Protein AF-C6PUX2-F1 (afdb_monomer_lite)

Secondary structure (DSSP, 8-state):
-HHHHHHHHHTTPPPSS--S---HHHHHHHHHHTT------------

Sequence (47 aa):
MTAKRARQLIEGAEPMVRITSTKPVTIAINEISQGAITYTTVKEGIK

pLDDT: mean 80.14, std 12.66, range [52.19, 91.69]

Structure (mmCIF, N/CA/C/O backbone):
data_AF-C6PUX2-F1
#
_entry.id   AF-C6PUX2-F1
#
loop_
_atom_site.group_PDB
_atom_site.id
_atom_site.type_symbol
_atom_site.label_atom_id
_atom_site.label_alt_id
_atom_site.label_comp_id
_atom_site.label_asym_id
_atom_site.label_entity_id
_atom_site.label_seq_id
_atom_site.pdbx_PDB_ins_code
_atom_site.Cartn_x
_atom_site.Cartn_y
_atom_site.Cartn_z
_atom_site.occupancy
_atom_site.B_iso_or_equiv
_atom_site.auth_seq_id
_atom_site.auth_comp_id
_atom_site.auth_asym_id
_atom_site.auth_atom_id
_atom_site.pdbx_PDB_model_num
ATOM 1 N N . MET A 1 1 ? 2.009 2.925 6.991 1.00 75.81 1 MET A N 1
ATOM 2 C CA . MET A 1 1 ? 1.066 1.973 6.362 1.00 75.81 1 MET A CA 1
ATOM 3 C C . MET A 1 1 ? 1.769 1.115 5.311 1.00 75.81 1 MET A C 1
ATOM 5 O O . MET A 1 1 ? 1.966 -0.067 5.560 1.00 75.81 1 MET A O 1
ATOM 9 N N . THR A 1 2 ? 2.278 1.709 4.227 1.00 85.62 2 THR A N 1
ATOM 10 C CA . THR A 1 2 ? 2.962 1.002 3.124 1.00 85.62 2 THR A CA 1
ATOM 11 C C . THR A 1 2 ? 4.160 0.159 3.560 1.00 85.62 2 THR A C 1
ATOM 13 O O . THR A 1 2 ? 4.233 -1.011 3.217 1.00 85.62 2 THR A O 1
ATOM 16 N N . ALA A 1 3 ? 5.072 0.702 4.376 1.00 87.44 3 ALA A N 1
ATOM 17 C CA . ALA A 1 3 ? 6.258 -0.038 4.824 1.00 87.44 3 ALA A CA 1
ATOM 18 C C . ALA A 1 3 ? 5.922 -1.271 5.684 1.00 87.44 3 ALA A C 1
ATOM 20 O O . ALA A 1 3 ? 6.596 -2.291 5.587 1.00 87.44 3 ALA A O 1
ATOM 21 N N . LYS A 1 4 ? 4.866 -1.190 6.508 1.00 86.81 4 LYS A N 1
ATOM 22 C CA . LYS A 1 4 ? 4.381 -2.323 7.313 1.00 86.81 4 LYS A CA 1
ATOM 23 C C . LYS A 1 4 ? 3.828 -3.418 6.403 1.00 86.81 4 LYS A C 1
ATOM 25 O O . LYS A 1 4 ? 4.171 -4.578 6.580 1.00 86.81 4 LYS A O 1
ATOM 30 N N . ARG A 1 5 ? 3.035 -3.040 5.397 1.00 88.94 5 ARG A N 1
ATOM 31 C CA . ARG A 1 5 ? 2.493 -3.992 4.425 1.00 88.94 5 ARG A CA 1
ATOM 32 C C . ARG A 1 5 ? 3.577 -4.614 3.544 1.00 88.94 5 ARG A C 1
ATOM 34 O O . ARG A 1 5 ? 3.574 -5.818 3.346 1.00 88.94 5 ARG A O 1
ATOM 41 N N . ALA A 1 6 ? 4.541 -3.822 3.083 1.00 90.56 6 ALA A N 1
ATOM 42 C CA . ALA A 1 6 ? 5.665 -4.331 2.305 1.00 90.56 6 ALA A CA 1
ATOM 43 C C . ALA A 1 6 ? 6.450 -5.408 3.071 1.00 90.56 6 ALA A C 1
ATOM 45 O O . ALA A 1 6 ? 6.829 -6.408 2.476 1.00 90.56 6 ALA A O 1
ATOM 46 N N . ARG A 1 7 ? 6.641 -5.244 4.390 1.00 91.50 7 ARG A N 1
ATOM 47 C CA . ARG A 1 7 ? 7.249 -6.285 5.236 1.00 91.50 7 ARG A CA 1
ATOM 48 C C . ARG A 1 7 ? 6.404 -7.551 5.317 1.00 91.50 7 ARG A C 1
ATOM 50 O O . ARG A 1 7 ? 6.960 -8.619 5.147 1.00 91.50 7 ARG A O 1
ATOM 57 N N . GLN A 1 8 ? 5.084 -7.443 5.473 1.00 89.44 8 GLN A N 1
ATOM 58 C CA . GLN A 1 8 ? 4.202 -8.619 5.461 1.00 89.44 8 GLN A CA 1
ATOM 59 C C . GLN A 1 8 ? 4.328 -9.410 4.154 1.00 89.44 8 GLN A C 1
ATOM 61 O O . GLN A 1 8 ? 4.414 -10.629 4.180 1.00 89.44 8 GLN A O 1
ATOM 66 N N . LEU A 1 9 ? 4.388 -8.720 3.012 1.00 90.06 9 LEU A N 1
ATOM 67 C CA . LEU A 1 9 ? 4.597 -9.362 1.711 1.00 90.06 9 LEU A CA 1
ATOM 68 C C . LEU A 1 9 ? 5.975 -10.043 1.617 1.00 90.06 9 LEU A C 1
ATOM 70 O O . LEU A 1 9 ? 6.093 -11.098 1.005 1.00 90.06 9 LEU A O 1
ATOM 74 N N . ILE A 1 10 ? 7.011 -9.467 2.240 1.00 89.56 10 ILE A N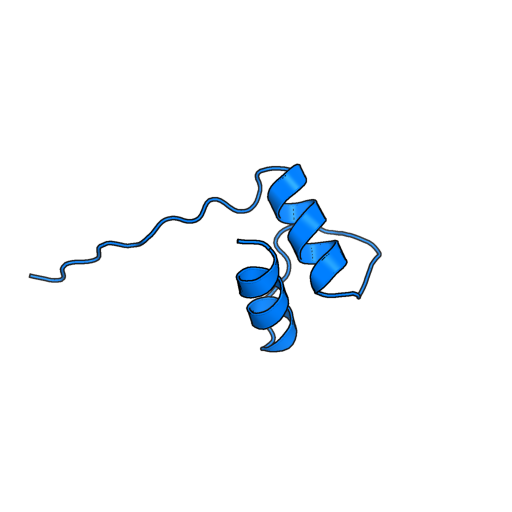 1
ATOM 75 C CA . ILE A 1 10 ? 8.342 -10.094 2.351 1.00 89.56 10 ILE A CA 1
ATOM 76 C C . ILE A 1 10 ? 8.294 -11.332 3.257 1.00 89.56 10 ILE A C 1
ATOM 78 O O . ILE A 1 10 ? 8.943 -12.328 2.962 1.00 89.56 10 ILE A O 1
ATOM 82 N N . GLU A 1 11 ? 7.507 -11.283 4.329 1.00 91.31 11 GLU A N 1
ATOM 83 C CA . GLU A 1 11 ? 7.280 -12.392 5.264 1.00 91.31 11 GLU A CA 1
ATOM 84 C C . GLU A 1 11 ? 6.417 -13.521 4.663 1.00 91.31 11 GLU A C 1
ATOM 86 O O . GLU A 1 11 ? 6.198 -14.535 5.319 1.00 91.31 11 GLU A O 1
ATOM 91 N N . GLY A 1 12 ? 5.958 -13.380 3.413 1.00 86.25 12 GLY A N 1
ATOM 92 C CA . GLY A 1 12 ? 5.188 -14.397 2.693 1.00 86.25 12 GLY A CA 1
ATOM 93 C C . GLY A 1 12 ? 3.678 -14.165 2.683 1.00 86.25 12 GLY A C 1
ATOM 94 O O . GLY A 1 12 ? 2.932 -15.047 2.267 1.00 86.25 12 GLY A O 1
ATOM 95 N N . ALA A 1 13 ? 3.201 -12.997 3.122 1.00 87.50 13 ALA A N 1
ATOM 96 C CA . ALA A 1 13 ? 1.789 -12.653 2.998 1.00 87.50 13 ALA A CA 1
ATOM 97 C C . ALA A 1 13 ? 1.381 -12.532 1.525 1.00 87.50 13 ALA A C 1
ATOM 99 O O . ALA A 1 13 ? 2.109 -11.971 0.703 1.00 87.50 13 ALA A O 1
ATOM 100 N N . GLU A 1 14 ? 0.176 -12.996 1.206 1.00 85.31 14 GLU A N 1
ATOM 101 C CA . GLU A 1 14 ? -0.339 -12.920 -0.154 1.00 85.31 14 GLU A CA 1
ATOM 102 C C . GLU A 1 14 ? -0.769 -11.487 -0.526 1.00 85.31 14 GLU A C 1
ATOM 104 O O . GLU A 1 14 ? -1.376 -10.765 0.287 1.00 85.31 14 GLU A O 1
ATOM 109 N N . PRO A 1 15 ? -0.466 -11.052 -1.761 1.00 84.12 15 PRO A N 1
ATOM 110 C CA . PRO A 1 15 ? -0.930 -9.779 -2.285 1.00 84.12 15 P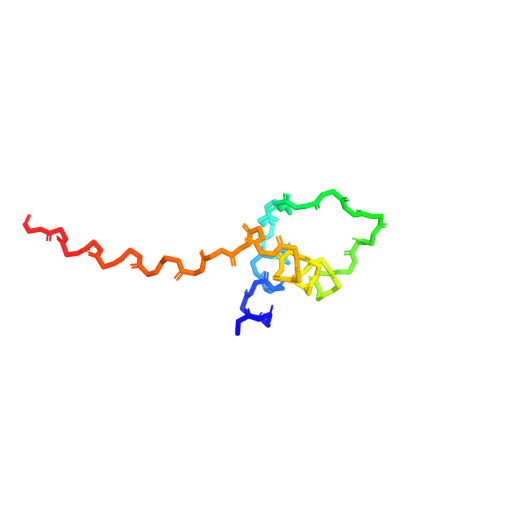RO A CA 1
ATOM 111 C C . PRO A 1 15 ? -2.441 -9.821 -2.549 1.00 84.12 15 PRO A C 1
ATOM 113 O O . PRO A 1 15 ? -2.953 -10.738 -3.185 1.00 84.12 15 PRO A O 1
ATOM 116 N N . MET A 1 16 ? -3.157 -8.794 -2.093 1.00 84.12 16 MET A N 1
ATOM 117 C CA . MET A 1 16 ? -4.609 -8.650 -2.270 1.00 84.12 16 MET A CA 1
ATOM 118 C C . MET A 1 16 ? -4.981 -8.091 -3.646 1.00 84.12 16 MET A C 1
ATOM 120 O O . MET A 1 16 ? -6.133 -8.176 -4.064 1.00 84.12 16 MET A O 1
ATOM 124 N N . VAL A 1 17 ? -4.011 -7.529 -4.367 1.00 83.38 17 VAL A N 1
ATOM 125 C CA . VAL A 1 17 ? -4.172 -7.054 -5.744 1.00 83.38 17 VAL A CA 1
ATOM 126 C C . VAL A 1 17 ? -3.236 -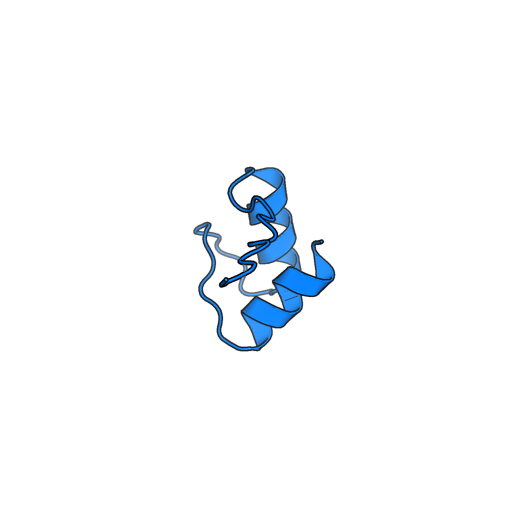7.807 -6.669 1.00 83.38 17 VAL A C 1
ATOM 128 O O . VAL A 1 17 ? -2.050 -7.993 -6.391 1.00 83.38 17 VAL A O 1
ATOM 131 N N . ARG A 1 18 ? -3.772 -8.218 -7.817 1.00 80.06 18 ARG A N 1
ATOM 132 C CA . ARG A 1 18 ? -2.992 -8.854 -8.875 1.00 80.06 18 ARG A CA 1
ATOM 133 C C . ARG A 1 18 ? -2.246 -7.781 -9.651 1.00 80.06 18 ARG A C 1
ATOM 135 O O . ARG A 1 18 ? -2.836 -7.091 -10.478 1.00 80.06 18 ARG A O 1
ATOM 142 N N . ILE A 1 19 ? -0.951 -7.652 -9.385 1.00 84.06 19 ILE A N 1
ATOM 143 C CA . ILE A 1 19 ? -0.064 -6.791 -10.164 1.00 84.06 19 ILE A CA 1
ATOM 144 C C . ILE A 1 19 ? 1.106 -7.591 -10.726 1.00 84.06 19 ILE A C 1
ATOM 146 O O . ILE A 1 19 ? 1.513 -8.606 -10.173 1.00 84.06 19 ILE A O 1
ATOM 150 N N . THR A 1 20 ? 1.675 -7.101 -11.821 1.00 85.38 20 THR A N 1
ATOM 151 C CA . THR A 1 20 ? 2.830 -7.716 -12.493 1.00 85.38 20 THR A CA 1
ATOM 152 C C . THR A 1 20 ? 4.154 -7.461 -11.772 1.00 85.38 20 THR A C 1
ATOM 154 O O . THR A 1 20 ? 5.171 -8.067 -12.099 1.00 85.38 20 THR A O 1
ATOM 157 N N . SER A 1 21 ? 4.167 -6.556 -10.791 1.00 82.75 21 SER A N 1
ATOM 158 C CA . SER A 1 21 ? 5.364 -6.237 -10.023 1.00 82.75 21 SER A CA 1
ATOM 159 C C . SER A 1 21 ? 5.558 -7.216 -8.872 1.00 82.75 21 SER A C 1
ATOM 161 O O . SER A 1 21 ? 4.699 -7.344 -8.007 1.00 82.75 21 SER A O 1
ATOM 163 N N . THR A 1 22 ? 6.754 -7.792 -8.791 1.00 85.12 22 THR A N 1
ATOM 164 C CA . THR A 1 22 ? 7.211 -8.644 -7.682 1.00 85.12 22 THR A CA 1
ATOM 165 C C . THR A 1 22 ? 7.790 -7.850 -6.510 1.00 85.12 22 THR A C 1
ATOM 167 O O . THR A 1 22 ? 8.067 -8.409 -5.453 1.00 85.12 22 THR A O 1
ATOM 170 N N . LYS A 1 23 ? 7.988 -6.532 -6.671 1.00 90.62 23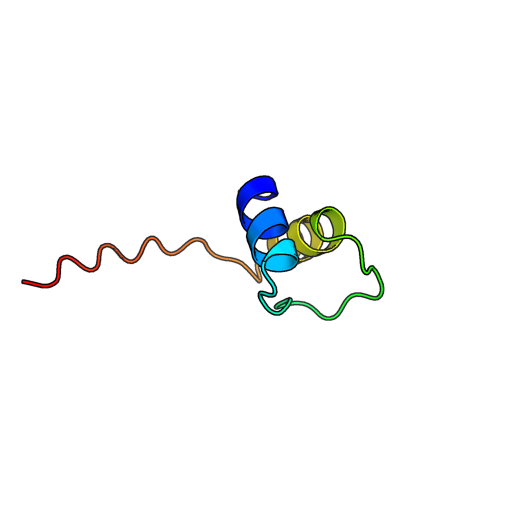 LYS A N 1
ATOM 171 C CA . LYS A 1 23 ? 8.550 -5.677 -5.619 1.00 90.62 23 LYS A CA 1
ATOM 172 C C . LYS A 1 23 ? 7.531 -5.482 -4.484 1.00 90.62 23 LYS A C 1
ATOM 174 O O . LYS A 1 23 ? 6.492 -4.863 -4.734 1.00 90.62 23 LYS A O 1
ATOM 179 N N . PRO A 1 24 ? 7.847 -5.869 -3.233 1.00 89.44 24 PRO A N 1
ATOM 180 C CA . PRO A 1 24 ? 6.915 -5.788 -2.101 1.00 89.44 24 PRO A CA 1
ATOM 181 C C . PRO A 1 24 ? 6.390 -4.373 -1.844 1.00 89.44 24 PRO A C 1
ATOM 183 O O . PRO A 1 24 ? 5.217 -4.164 -1.553 1.00 89.44 24 PRO A O 1
ATOM 186 N N . VAL A 1 25 ? 7.257 -3.371 -1.999 1.00 91.38 25 VAL A N 1
ATOM 187 C CA . VAL A 1 25 ? 6.894 -1.961 -1.811 1.00 91.38 25 VAL A CA 1
ATOM 188 C C . VAL A 1 25 ? 5.914 -1.494 -2.888 1.00 91.38 25 VAL A C 1
ATOM 190 O O . VAL A 1 25 ? 4.939 -0.817 -2.580 1.00 91.38 25 VAL A O 1
ATOM 193 N N . THR A 1 26 ? 6.134 -1.885 -4.143 1.00 91.69 26 THR A N 1
ATOM 194 C CA . THR A 1 26 ? 5.252 -1.537 -5.264 1.00 91.69 26 THR A CA 1
ATOM 195 C C . THR A 1 26 ? 3.892 -2.210 -5.131 1.00 91.69 26 THR A C 1
ATOM 197 O O . THR A 1 26 ? 2.879 -1.564 -5.388 1.00 91.69 26 THR A O 1
ATOM 200 N N . ILE A 1 27 ? 3.861 -3.471 -4.692 1.00 90.56 27 ILE A N 1
ATOM 201 C CA . ILE A 1 27 ? 2.617 -4.171 -4.368 1.00 90.56 27 ILE A CA 1
ATOM 202 C C . ILE A 1 27 ? 1.867 -3.386 -3.296 1.00 90.56 27 ILE A C 1
ATOM 204 O O . ILE A 1 27 ? 0.776 -2.909 -3.583 1.00 90.56 27 ILE A O 1
ATOM 208 N N . ALA A 1 28 ? 2.493 -3.125 -2.144 1.00 89.69 28 ALA A N 1
ATOM 209 C CA . ALA A 1 28 ? 1.882 -2.400 -1.030 1.00 89.69 28 ALA A CA 1
ATOM 210 C C . ALA A 1 28 ? 1.303 -1.028 -1.430 1.00 89.69 28 ALA A C 1
ATOM 212 O O . ALA A 1 28 ? 0.223 -0.659 -0.972 1.00 89.69 28 ALA A O 1
ATOM 213 N N . ILE A 1 29 ? 2.000 -0.264 -2.282 1.00 90.19 29 ILE A N 1
ATOM 214 C CA . ILE A 1 29 ? 1.497 1.021 -2.796 1.00 90.19 29 ILE A CA 1
ATOM 215 C C . ILE A 1 29 ? 0.237 0.811 -3.637 1.00 90.19 29 ILE A C 1
ATOM 217 O O . ILE A 1 29 ? -0.733 1.541 -3.456 1.00 90.19 29 ILE A O 1
ATOM 221 N N . ASN A 1 30 ? 0.233 -0.179 -4.533 1.00 90.56 30 ASN A N 1
ATOM 222 C CA . ASN A 1 30 ? -0.921 -0.467 -5.381 1.00 90.56 30 ASN A CA 1
ATOM 223 C C . ASN A 1 30 ? -2.130 -0.932 -4.570 1.00 90.56 30 ASN A C 1
ATOM 225 O O . ASN A 1 30 ? -3.233 -0.471 -4.842 1.00 90.56 30 ASN A O 1
ATOM 229 N N . GLU A 1 31 ? -1.944 -1.788 -3.561 1.00 86.38 31 GLU A N 1
ATOM 230 C CA . GLU A 1 31 ? -3.076 -2.250 -2.745 1.00 86.38 31 GLU A CA 1
ATOM 231 C C . GLU A 1 31 ? -3.678 -1.096 -1.922 1.00 86.38 31 GLU A C 1
ATOM 233 O O . GLU A 1 31 ? -4.894 -1.028 -1.763 1.00 86.38 31 GLU A O 1
ATOM 238 N N . ILE A 1 32 ? -2.850 -0.161 -1.436 1.00 86.38 32 ILE A N 1
ATOM 239 C CA . ILE A 1 32 ? -3.329 1.048 -0.741 1.00 86.38 32 ILE A CA 1
ATOM 240 C C . ILE A 1 32 ? -4.013 2.004 -1.725 1.00 86.38 32 ILE A C 1
ATOM 242 O O . ILE A 1 32 ? -5.082 2.522 -1.423 1.00 86.38 32 ILE A O 1
ATOM 246 N N . SER A 1 33 ? -3.422 2.215 -2.904 1.00 86.50 33 SER A N 1
ATOM 247 C CA . SER A 1 33 ? -3.966 3.087 -3.955 1.00 86.50 33 SER A CA 1
ATOM 248 C C . SER A 1 33 ? -5.333 2.604 -4.450 1.00 86.50 33 SER A C 1
ATOM 250 O O . SER A 1 33 ? -6.238 3.402 -4.667 1.00 86.50 33 SER A O 1
ATOM 252 N N . GLN A 1 34 ? -5.511 1.286 -4.563 1.00 86.50 34 GLN A N 1
ATOM 253 C CA . GLN A 1 34 ? -6.785 0.664 -4.930 1.00 86.50 34 GLN A CA 1
ATOM 254 C C . GLN A 1 34 ? -7.774 0.563 -3.756 1.00 86.50 34 GLN A C 1
ATOM 256 O O . GLN A 1 34 ? -8.875 0.052 -3.935 1.00 86.50 34 GLN A O 1
ATOM 261 N N . GLY A 1 35 ? -7.395 1.000 -2.548 1.00 80.25 35 GLY A N 1
ATOM 262 C CA . GLY A 1 35 ? -8.223 0.864 -1.346 1.00 80.25 35 GLY A CA 1
ATOM 263 C C . GLY A 1 35 ? -8.464 -0.589 -0.914 1.00 80.25 35 GLY A C 1
ATOM 264 O O . GLY A 1 35 ? -9.297 -0.840 -0.048 1.00 80.25 35 GLY A O 1
ATOM 265 N N . ALA A 1 36 ? -7.728 -1.549 -1.485 1.00 75.31 36 ALA A N 1
ATOM 266 C CA . ALA A 1 36 ? -7.856 -2.974 -1.189 1.00 75.31 36 ALA A CA 1
ATOM 267 C C . ALA A 1 36 ? -7.356 -3.319 0.224 1.00 75.31 36 ALA A C 1
ATOM 269 O O . ALA A 1 36 ? -7.766 -4.323 0.800 1.00 75.31 36 ALA A O 1
ATOM 270 N N . ILE A 1 37 ? -6.498 -2.473 0.810 1.00 72.06 37 ILE A N 1
ATOM 271 C CA . ILE A 1 37 ? -6.027 -2.619 2.191 1.00 72.06 37 ILE A CA 1
ATOM 272 C C . ILE A 1 37 ? -6.631 -1.543 3.072 1.00 72.06 37 ILE A C 1
ATOM 274 O O . ILE A 1 37 ? -6.179 -0.398 3.094 1.00 72.06 37 ILE A O 1
ATOM 278 N N . THR A 1 38 ? -7.586 -1.965 3.892 1.00 64.88 38 THR A N 1
ATOM 279 C CA . THR A 1 38 ? -8.070 -1.175 5.022 1.00 64.88 38 THR A CA 1
ATOM 280 C C . THR A 1 38 ? -7.422 -1.722 6.290 1.00 64.88 38 THR A C 1
ATOM 282 O O . THR A 1 38 ? -7.540 -2.906 6.602 1.00 64.88 38 THR A O 1
ATOM 285 N N . TYR A 1 39 ? -6.672 -0.885 7.014 1.00 63.50 39 TYR A N 1
ATOM 286 C CA . TYR A 1 39 ? -6.068 -1.281 8.287 1.00 63.50 39 TYR A CA 1
ATOM 287 C C . TYR A 1 39 ? -7.153 -1.325 9.363 1.00 63.50 39 TYR A C 1
ATOM 289 O O . TYR A 1 39 ? -7.363 -0.357 10.090 1.00 63.50 39 TYR A O 1
ATOM 297 N N . THR A 1 40 ? -7.849 -2.452 9.465 1.00 56.09 40 THR A N 1
ATOM 298 C CA . THR A 1 40 ? -8.684 -2.735 10.627 1.00 56.09 40 THR A CA 1
ATOM 299 C C . THR A 1 40 ? -7.746 -3.150 11.748 1.00 56.09 40 THR A C 1
ATOM 301 O O . THR A 1 40 ? -7.241 -4.272 11.771 1.00 56.09 40 THR A O 1
ATOM 304 N N . THR A 1 41 ? -7.474 -2.244 12.691 1.00 55.59 41 THR A N 1
ATOM 305 C CA . THR A 1 41 ? -7.046 -2.695 14.012 1.00 55.59 41 THR A CA 1
ATOM 306 C C . THR A 1 41 ? -8.210 -3.497 14.558 1.00 55.59 41 THR A C 1
ATOM 308 O O . THR A 1 41 ? -9.193 -2.913 15.017 1.00 55.59 41 THR A O 1
ATOM 311 N N . VAL A 1 42 ? -8.130 -4.822 14.488 1.00 56.34 42 VAL A N 1
ATOM 312 C CA . VAL A 1 42 ? -8.904 -5.667 15.385 1.00 56.34 42 VAL A CA 1
ATOM 313 C C . VAL A 1 42 ? -8.461 -5.282 16.793 1.00 56.34 42 VAL A C 1
ATOM 315 O O . VAL A 1 42 ? -7.483 -5.787 17.332 1.00 56.34 42 VAL A O 1
ATOM 318 N N . LYS A 1 43 ? -9.154 -4.302 17.384 1.00 52.19 43 LYS A N 1
ATOM 319 C CA . LYS A 1 43 ? -9.300 -4.209 18.832 1.00 52.19 43 LYS A CA 1
ATOM 320 C C . LYS A 1 43 ? -10.156 -5.406 19.234 1.00 52.19 43 LYS A C 1
ATOM 322 O O . LYS A 1 43 ? -11.287 -5.238 19.672 1.00 52.19 43 LYS A O 1
ATOM 327 N N . GLU A 1 44 ? -9.651 -6.617 19.037 1.00 55.91 44 GLU A N 1
ATOM 328 C CA . GLU A 1 44 ? -10.195 -7.769 19.732 1.00 55.91 44 GLU A CA 1
ATOM 329 C C . GLU A 1 44 ? -9.670 -7.662 21.160 1.00 55.91 44 GLU A C 1
ATOM 331 O O . GLU A 1 44 ? -8.669 -8.250 21.556 1.00 55.91 44 GLU A O 1
ATOM 336 N N . GLY A 1 45 ? -10.338 -6.797 21.928 1.00 52.91 45 GLY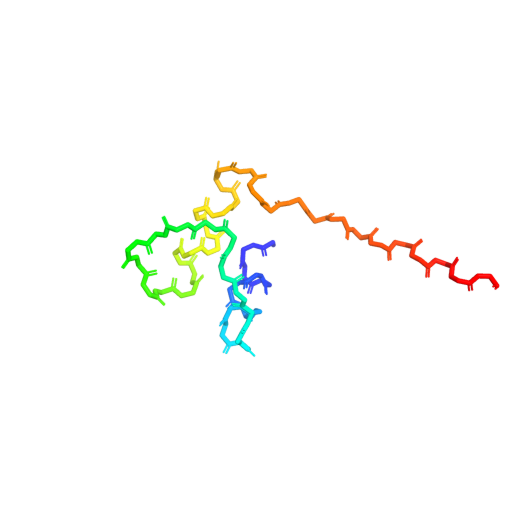 A N 1
ATOM 337 C CA . GLY A 1 45 ? -10.500 -7.040 23.345 1.00 52.91 45 GLY A CA 1
ATOM 338 C C . GLY A 1 45 ? -11.299 -8.327 23.453 1.00 52.91 45 GLY A C 1
ATOM 339 O O . GLY A 1 45 ? -12.526 -8.299 23.413 1.00 52.91 45 GLY A O 1
ATOM 340 N N . ILE A 1 46 ? -10.595 -9.451 23.497 1.00 60.69 46 ILE A N 1
ATOM 341 C CA . ILE A 1 46 ? -11.195 -10.718 23.884 1.00 60.69 46 ILE A CA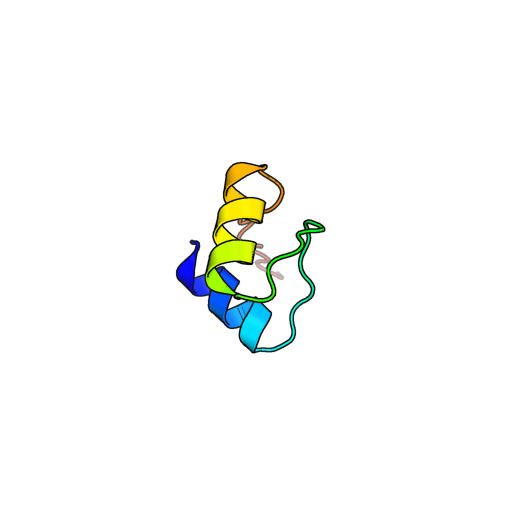 1
ATOM 342 C C . ILE A 1 46 ? -11.389 -10.601 25.398 1.00 60.69 46 ILE A C 1
ATOM 344 O O . ILE A 1 46 ? -10.422 -10.444 26.145 1.00 60.69 46 ILE A O 1
ATOM 348 N N . LYS A 1 47 ? -12.658 -10.504 25.793 1.00 55.97 47 LYS A N 1
ATOM 349 C CA . LYS A 1 47 ? -13.145 -10.411 27.171 1.00 55.97 47 LYS A CA 1
ATOM 350 C C . LYS A 1 47 ? -13.090 -11.771 27.856 1.00 55.97 47 LYS A C 1
ATOM 352 O O . LYS A 1 47 ? -13.341 -12.773 27.154 1.00 55.97 47 LYS A O 1
#

InterPro domains:
  IPR003716 DNA-directed RNA polymerase, omega subunit [TIGR00690] (2-37)
  IPR006110 RNA polymerase, subunit omega/Rpo6/RPB6 [PF01192] (2-39)
  IPR036161 RPB6/omega subunit-like superfamily [G3DSA:3.90.940.10] (1-47)
  IPR036161 RPB6/omega subunit-like superfamily [SSF63562] (1-44)

Foldseek 3Di:
DLVVQLVCVVVVDDQQDDDPDPRSSVSSVVCVVVVVDDPPPPPPPPD

Radius of gyration: 11.89 Å; chains: 1; bounding box: 22×18×40 Å

Organism: NCBI:txid536227